Protein AF-F3YVJ8-F1 (afdb_monomer)

Secondary structure (DSSP, 8-state):
-------------TTSPP-HHHHHHHHTT-S-HHHHHHHHHHHHH-HHHHHHHHHHHHHHT---S---HHHHHHHHHHHT-

Sequence (81 aa):
MSKDSVMHTPGASQAACPDEQDLAAYLDGRLPPEERDRFKAHLDQCAACREAVAELGALLGVDLPDAPDEVKGRAKRLRNS

Nearest PDB structures (foldseek):
  3hug-assembly6_F  TM=7.100E-01  e=1.108E-01  Mycobacterium tuberculosis H37Rv
  5wuq-assembly2_D  TM=5.829E-01  e=5.493E-02  Bacillus subtilis subsp. subtilis str. 168
  3hug-assembly6_P  TM=6.271E-01  e=1.342E-01  Mycobacterium tuberculosis H37Rv
  3hug-assembly3_L  TM=5.869E-01  e=1.430E-01  Mycobacterium tuberculosis H37Rv
  7s3h-assembly1_P  TM=3.353E-01  e=9.635E+00  Streptococcus pyogenes serotype M1

pLDDT: mean 73.35, std 17.18, range [38.97, 91.12]

Foldseek 3Di:
DDDDPPPPPCPPDVPDQDDPVLLVCLLVVNDDPVSNVVNVVVCVVDPVSVVVSVVVCVVVVRPPPDPDVVVVVVVVVVVVD

Solvent-accessible surface area (backbone atoms only — not comparable to full-atom values): 5238 Å² total; per-residue (Å²): 141,88,88,80,88,75,83,76,71,84,70,87,51,104,84,59,76,80,53,74,64,58,51,50,29,52,74,70,66,66,47,53,72,73,53,45,51,53,50,50,61,44,44,77,75,30,68,68,56,44,50,51,52,53,53,54,28,64,75,71,67,50,80,66,83,74,66,57,68,70,57,55,54,49,54,56,52,65,76,76,107

Structure (mmCIF, N/CA/C/O backbone):
data_AF-F3YVJ8-F1
#
_entry.id   AF-F3YVJ8-F1
#
loop_
_atom_site.group_PDB
_atom_site.id
_atom_site.type_symbol
_atom_site.label_atom_id
_atom_site.label_alt_id
_atom_site.label_comp_id
_atom_site.label_asym_id
_atom_site.label_entity_id
_atom_site.label_seq_id
_atom_site.pdbx_PDB_ins_code
_atom_site.Cartn_x
_atom_site.Cartn_y
_atom_site.Cartn_z
_atom_site.occupancy
_atom_site.B_iso_or_equiv
_atom_site.auth_seq_id
_atom_site.auth_comp_id
_atom_site.auth_asym_id
_atom_site.auth_atom_id
_atom_site.pdbx_PDB_model_num
ATOM 1 N N . MET A 1 1 ? 12.379 25.589 -19.971 1.00 38.97 1 MET A N 1
ATOM 2 C CA . MET A 1 1 ? 11.318 24.659 -19.541 1.00 38.97 1 MET A CA 1
ATOM 3 C C . MET A 1 1 ? 12.020 23.384 -19.120 1.00 38.97 1 MET A C 1
ATOM 5 O O . MET A 1 1 ? 12.375 22.602 -19.983 1.00 38.97 1 MET A O 1
ATOM 9 N N . SER A 1 2 ? 12.370 23.276 -17.838 1.00 47.97 2 SER A N 1
ATOM 10 C CA . SER A 1 2 ? 13.184 22.181 -17.291 1.00 47.97 2 SER A CA 1
ATOM 11 C C . SER A 1 2 ? 12.428 21.575 -16.119 1.00 47.97 2 SER A C 1
ATOM 13 O O . SER A 1 2 ? 12.412 22.173 -15.043 1.00 47.97 2 SER A O 1
ATOM 15 N N . LYS A 1 3 ? 11.754 20.444 -16.342 1.00 46.31 3 LYS A N 1
ATOM 16 C CA . LYS A 1 3 ? 11.082 19.663 -15.295 1.00 46.31 3 LYS A CA 1
ATOM 17 C C . LYS A 1 3 ? 11.100 18.175 -15.661 1.00 46.31 3 LYS A C 1
ATOM 19 O O . LYS A 1 3 ? 10.056 17.547 -15.693 1.00 46.31 3 LYS A O 1
ATOM 24 N N . ASP A 1 4 ? 12.276 17.619 -15.938 1.00 46.91 4 ASP A N 1
ATOM 25 C CA . ASP A 1 4 ? 12.382 16.206 -16.348 1.00 46.91 4 ASP A CA 1
ATOM 26 C C . ASP A 1 4 ? 13.427 15.419 -15.537 1.00 46.91 4 ASP A C 1
ATOM 28 O O . ASP A 1 4 ? 13.694 14.256 -15.814 1.00 46.91 4 ASP A O 1
ATOM 32 N N . SER A 1 5 ? 13.981 16.010 -14.471 1.00 41.50 5 SER A N 1
ATOM 33 C CA . SER A 1 5 ? 14.775 15.275 -13.477 1.00 41.50 5 SER A CA 1
ATOM 34 C C . SER A 1 5 ? 13.888 14.789 -12.333 1.00 41.50 5 SER A C 1
ATOM 36 O O . SER A 1 5 ? 13.959 15.313 -11.225 1.00 41.50 5 SER A O 1
ATOM 38 N N . VAL A 1 6 ? 13.076 13.762 -12.583 1.00 54.59 6 VAL A N 1
ATOM 39 C CA . VAL A 1 6 ? 12.651 12.854 -11.506 1.00 54.59 6 VAL A CA 1
ATOM 40 C C . VAL A 1 6 ? 13.237 11.487 -11.819 1.00 54.59 6 VAL A C 1
ATOM 42 O O . VAL A 1 6 ? 12.619 10.615 -12.417 1.00 54.59 6 VAL A O 1
ATOM 45 N N . MET A 1 7 ? 14.514 11.370 -11.481 1.00 42.94 7 MET A N 1
ATOM 46 C CA . MET A 1 7 ? 15.270 10.128 -11.465 1.00 42.94 7 MET A CA 1
ATOM 47 C C . MET A 1 7 ? 14.745 9.234 -10.337 1.00 42.94 7 MET A C 1
ATOM 49 O O . MET A 1 7 ? 15.286 9.234 -9.235 1.00 42.94 7 MET A O 1
ATOM 53 N N . HIS A 1 8 ? 13.677 8.484 -10.603 1.00 46.31 8 HIS A N 1
ATOM 54 C CA . HIS A 1 8 ? 13.351 7.320 -9.787 1.00 46.31 8 HIS A CA 1
ATOM 55 C C . HIS A 1 8 ? 14.322 6.217 -10.177 1.00 46.31 8 HIS A C 1
ATOM 57 O O . HIS A 1 8 ? 14.339 5.720 -11.303 1.00 46.31 8 HIS A O 1
ATOM 63 N N . THR A 1 9 ? 15.233 5.939 -9.255 1.00 49.69 9 THR A N 1
ATOM 64 C CA . THR A 1 9 ? 16.211 4.871 -9.406 1.00 49.69 9 THR A CA 1
ATOM 65 C C . THR A 1 9 ? 15.445 3.560 -9.252 1.00 49.69 9 THR A C 1
ATOM 67 O O . THR A 1 9 ? 14.886 3.357 -8.177 1.00 49.69 9 THR A O 1
ATOM 70 N N . PRO A 1 10 ? 15.404 2.672 -10.263 1.00 48.34 10 PRO A N 1
ATOM 71 C CA . PRO A 1 10 ? 14.747 1.382 -10.119 1.00 48.34 10 PRO A CA 1
ATOM 72 C C . PRO A 1 10 ? 15.566 0.547 -9.132 1.00 48.34 10 PRO A C 1
ATOM 74 O O . PRO A 1 10 ? 16.585 -0.056 -9.474 1.00 48.34 10 PRO A O 1
ATOM 77 N N . GLY A 1 11 ? 15.146 0.569 -7.870 1.00 44.78 11 GLY A N 1
ATOM 78 C CA . GLY A 1 11 ? 15.766 -0.148 -6.764 1.00 44.78 11 GLY A CA 1
ATOM 79 C C . GLY A 1 11 ? 15.397 -1.625 -6.780 1.00 44.78 11 GLY A C 1
ATOM 80 O O . GLY A 1 11 ? 14.820 -2.133 -5.827 1.00 44.78 11 GLY A O 1
ATOM 81 N N . ALA A 1 12 ? 15.733 -2.338 -7.856 1.00 57.75 12 ALA A N 1
ATOM 82 C CA . ALA A 1 12 ? 15.659 -3.791 -7.878 1.00 57.75 12 ALA A CA 1
ATOM 83 C C . ALA A 1 12 ? 16.794 -4.371 -7.015 1.00 57.75 12 ALA A C 1
ATOM 85 O O . ALA A 1 12 ? 17.914 -4.585 -7.474 1.00 57.75 12 ALA A O 1
ATOM 86 N N . SER A 1 13 ? 16.513 -4.617 -5.735 1.00 42.88 13 SER A N 1
ATOM 87 C CA . SER A 1 13 ? 17.314 -5.472 -4.852 1.00 42.88 13 SER A CA 1
ATOM 88 C C . SER A 1 13 ? 16.382 -6.096 -3.811 1.00 42.88 13 SER A C 1
ATOM 90 O O . SER A 1 13 ? 15.678 -5.387 -3.104 1.00 42.88 13 SER A O 1
ATOM 92 N N . GLN A 1 14 ? 16.368 -7.428 -3.744 1.00 48.22 14 GLN A N 1
ATOM 93 C CA . GLN A 1 14 ? 15.346 -8.331 -3.172 1.00 48.22 14 GLN A CA 1
ATOM 94 C C . GLN A 1 14 ? 14.993 -8.199 -1.665 1.00 48.22 14 GLN A C 1
ATOM 96 O O . GLN A 1 14 ? 14.401 -9.111 -1.098 1.00 48.22 14 GLN A O 1
ATOM 101 N N . ALA A 1 15 ? 15.302 -7.082 -1.008 1.00 55.09 15 ALA A N 1
ATOM 102 C CA . ALA A 1 15 ? 14.955 -6.799 0.390 1.00 55.09 15 ALA A CA 1
ATOM 103 C C . ALA A 1 15 ? 14.474 -5.354 0.633 1.00 55.09 15 ALA A C 1
ATOM 105 O O . ALA A 1 15 ? 14.188 -4.993 1.774 1.00 55.09 15 ALA A O 1
ATOM 106 N N . ALA A 1 16 ? 14.401 -4.523 -0.410 1.00 72.94 16 ALA A N 1
ATOM 107 C CA . ALA A 1 16 ? 13.946 -3.143 -0.308 1.00 72.94 16 ALA A CA 1
ATOM 108 C C . ALA A 1 16 ? 12.484 -3.032 -0.755 1.00 72.94 16 ALA A C 1
ATOM 110 O O . ALA A 1 16 ? 12.059 -3.684 -1.708 1.00 72.94 16 ALA A O 1
ATOM 111 N N . CYS A 1 17 ? 11.713 -2.237 -0.025 1.00 84.56 17 CYS A N 1
ATOM 112 C CA . CYS A 1 17 ? 10.334 -1.905 -0.352 1.00 84.56 17 CYS A CA 1
ATOM 113 C C . CYS A 1 17 ? 10.200 -1.344 -1.785 1.00 84.56 17 CYS A C 1
ATOM 115 O O . CYS A 1 17 ? 11.141 -0.699 -2.253 1.00 84.56 17 CYS A O 1
ATOM 117 N N . PRO A 1 18 ? 9.045 -1.541 -2.454 1.00 84.50 18 PRO A N 1
ATOM 118 C CA . PRO A 1 18 ? 8.709 -0.846 -3.694 1.00 84.50 18 PRO A CA 1
ATOM 119 C C . PRO A 1 18 ? 8.848 0.666 -3.534 1.00 84.50 18 PRO A C 1
ATOM 121 O O . PRO A 1 18 ? 8.663 1.196 -2.432 1.00 84.50 18 PRO A O 1
ATOM 124 N N . ASP A 1 19 ? 9.160 1.352 -4.628 1.00 84.38 19 ASP A N 1
ATOM 125 C CA . ASP A 1 19 ? 9.275 2.804 -4.605 1.00 84.38 19 ASP A CA 1
ATOM 126 C C . ASP A 1 19 ? 7.901 3.499 -4.581 1.00 84.38 19 ASP A C 1
ATOM 128 O O . ASP A 1 19 ? 6.831 2.880 -4.628 1.00 84.38 19 ASP A O 1
ATOM 132 N N . GLU A 1 20 ? 7.928 4.826 -4.471 1.00 82.94 20 GLU A N 1
ATOM 133 C CA . GLU A 1 20 ? 6.719 5.646 -4.408 1.00 82.94 20 GLU A CA 1
ATOM 134 C C . GLU A 1 20 ? 5.901 5.595 -5.711 1.00 82.94 20 GLU A C 1
ATOM 136 O O . GLU A 1 20 ? 4.679 5.766 -5.674 1.00 82.94 20 GLU A O 1
ATOM 141 N N . GLN A 1 21 ? 6.535 5.334 -6.862 1.00 85.81 21 GLN A N 1
ATOM 142 C CA . GLN A 1 21 ? 5.832 5.235 -8.142 1.00 85.81 21 GLN A CA 1
ATOM 143 C C . GLN A 1 21 ? 5.043 3.936 -8.235 1.00 85.81 21 GLN A C 1
ATOM 145 O O . GLN A 1 21 ? 3.879 3.968 -8.635 1.00 85.81 21 GLN A O 1
ATOM 150 N N . ASP A 1 22 ? 5.648 2.821 -7.831 1.00 88.12 22 ASP A N 1
ATOM 151 C CA . ASP A 1 22 ? 4.988 1.518 -7.769 1.00 88.12 22 ASP A 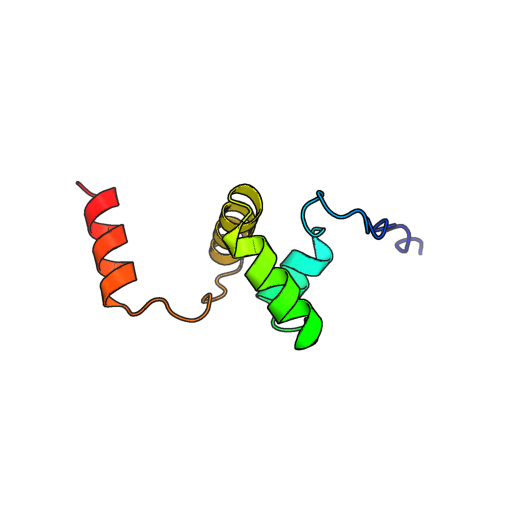CA 1
ATOM 152 C C . ASP A 1 22 ? 3.811 1.555 -6.793 1.00 88.12 22 ASP A C 1
ATOM 154 O O . ASP A 1 22 ? 2.733 1.029 -7.077 1.00 88.12 22 ASP A O 1
ATOM 158 N N . LEU A 1 23 ? 3.990 2.237 -5.660 1.00 87.31 23 LEU A N 1
ATOM 159 C CA . LEU A 1 23 ? 2.950 2.438 -4.658 1.00 87.31 23 LEU A CA 1
ATOM 160 C C . LEU A 1 23 ? 1.765 3.246 -5.211 1.00 87.31 23 LEU A C 1
ATOM 162 O O . LEU A 1 23 ? 0.614 2.824 -5.079 1.00 87.31 23 LEU A O 1
ATOM 166 N N . ALA A 1 24 ? 2.031 4.363 -5.890 1.00 86.88 24 ALA A N 1
ATOM 167 C CA . ALA A 1 24 ? 0.993 5.148 -6.558 1.00 86.88 24 ALA A CA 1
ATOM 168 C C . ALA A 1 24 ? 0.319 4.359 -7.695 1.00 86.88 24 ALA A C 1
ATOM 170 O O . ALA A 1 24 ? -0.904 4.362 -7.820 1.00 86.88 24 ALA A O 1
ATOM 171 N N . ALA A 1 25 ? 1.091 3.625 -8.502 1.00 89.00 25 ALA A N 1
ATOM 172 C CA . ALA A 1 25 ? 0.566 2.785 -9.575 1.00 89.00 25 ALA A CA 1
ATOM 173 C C . ALA A 1 25 ? -0.295 1.628 -9.043 1.00 89.00 25 ALA A C 1
ATOM 175 O O . ALA A 1 25 ? -1.280 1.257 -9.686 1.00 89.00 25 ALA A O 1
ATOM 176 N N . TYR A 1 26 ? 0.044 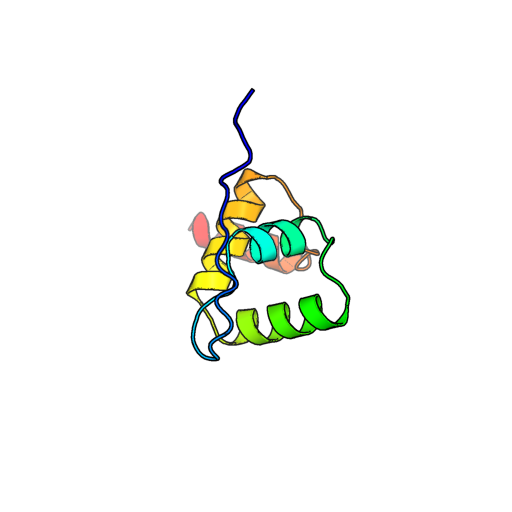1.073 -7.876 1.00 89.50 26 TYR A N 1
ATOM 177 C CA . TYR A 1 26 ? -0.760 0.068 -7.185 1.00 89.50 26 TYR A CA 1
ATOM 178 C C . TYR A 1 26 ? -2.108 0.648 -6.742 1.00 89.50 26 TYR 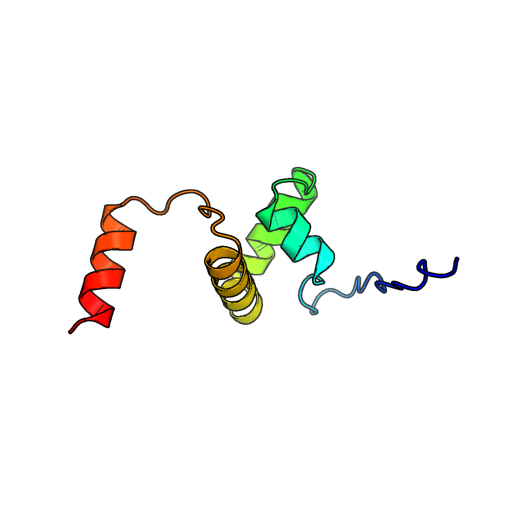A C 1
ATOM 180 O O . TYR A 1 26 ? -3.146 0.052 -7.037 1.00 89.50 26 TYR A O 1
ATOM 188 N N . LEU A 1 27 ? -2.095 1.820 -6.093 1.00 88.44 27 LEU A N 1
ATOM 189 C CA . LEU A 1 27 ? -3.302 2.520 -5.633 1.00 88.44 27 LEU A CA 1
ATOM 190 C C . LEU A 1 27 ? -4.210 2.944 -6.796 1.00 88.44 27 LEU A C 1
ATOM 192 O O . LEU A 1 27 ? -5.423 2.768 -6.723 1.00 88.44 27 LEU A O 1
ATOM 196 N N . ASP A 1 28 ? -3.623 3.409 -7.898 1.00 88.56 28 ASP A N 1
ATOM 197 C CA . ASP A 1 28 ? -4.353 3.798 -9.109 1.00 88.56 28 ASP A CA 1
ATOM 198 C C . ASP A 1 28 ? -4.821 2.594 -9.954 1.00 88.56 28 ASP A C 1
ATOM 200 O O . ASP A 1 28 ? -5.455 2.770 -10.996 1.00 88.56 28 ASP A O 1
ATOM 204 N N . GLY A 1 29 ? -4.469 1.360 -9.572 1.00 89.31 29 GLY A N 1
ATOM 205 C CA . GLY A 1 29 ? -4.795 0.150 -10.334 1.00 89.31 29 GLY A CA 1
ATOM 206 C C . GLY A 1 29 ? -4.083 0.043 -11.690 1.00 89.31 29 GLY A C 1
ATOM 207 O O . GLY A 1 29 ? -4.535 -0.704 -12.559 1.00 89.31 29 GLY A O 1
ATOM 208 N N . ARG A 1 30 ? -2.977 0.774 -11.873 1.00 91.12 30 ARG A N 1
ATOM 209 C CA . ARG A 1 30 ? -2.200 0.871 -13.122 1.00 91.12 30 ARG A CA 1
ATOM 210 C C . ARG A 1 30 ? -1.046 -0.120 -13.224 1.00 91.12 30 ARG A C 1
ATOM 212 O O . ARG A 1 30 ? -0.481 -0.256 -14.305 1.00 91.12 30 ARG A O 1
ATOM 219 N N . LEU A 1 31 ? -0.705 -0.816 -12.140 1.00 88.00 31 LEU A N 1
ATOM 220 C CA . LEU A 1 31 ? 0.291 -1.881 -12.209 1.00 88.00 31 LEU A CA 1
ATOM 221 C C . LEU A 1 31 ? -0.203 -3.040 -13.108 1.00 88.00 31 LEU A C 1
ATOM 223 O O . LEU A 1 31 ? -1.357 -3.472 -12.982 1.00 88.00 31 LEU A O 1
ATOM 227 N N . PRO A 1 32 ? 0.660 -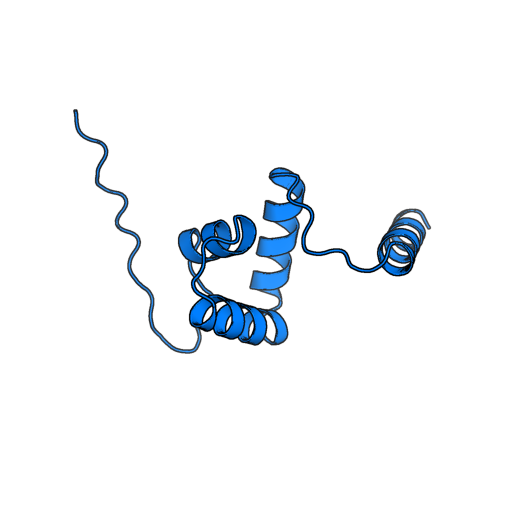3.592 -13.977 1.00 89.19 32 PRO A N 1
ATOM 228 C CA . PRO A 1 32 ? 0.419 -4.847 -14.679 1.00 89.19 32 PRO A CA 1
ATOM 229 C C . PRO A 1 32 ? 0.029 -5.985 -13.719 1.00 89.19 32 PRO A C 1
ATOM 231 O O . PRO A 1 32 ? 0.491 -5.998 -12.576 1.00 89.19 32 PRO A O 1
ATOM 234 N N . PRO A 1 33 ? -0.768 -6.981 -14.152 1.00 85.88 33 PRO A N 1
ATOM 235 C CA . PRO A 1 33 ? -1.216 -8.079 -13.287 1.00 85.88 33 PRO A CA 1
ATOM 236 C C . PRO A 1 33 ? -0.077 -8.782 -12.531 1.00 85.88 33 PRO A C 1
ATOM 238 O O . PRO A 1 33 ? -0.161 -8.966 -11.319 1.00 85.88 33 PRO A O 1
ATOM 241 N N . GLU A 1 34 ? 1.024 -9.085 -13.219 1.00 87.31 34 GLU A N 1
ATOM 242 C CA . GLU A 1 34 ? 2.193 -9.745 -12.625 1.00 87.31 34 GLU A CA 1
ATOM 243 C C . GLU A 1 34 ? 2.899 -8.878 -11.569 1.00 87.31 34 GLU A C 1
ATOM 245 O O . GLU A 1 34 ? 3.401 -9.380 -10.564 1.00 87.31 34 GLU A O 1
ATOM 250 N N . GLU A 1 35 ? 2.942 -7.561 -11.774 1.00 87.31 35 GLU A N 1
ATOM 251 C CA . GLU A 1 35 ? 3.507 -6.607 -10.815 1.00 87.31 35 GLU A CA 1
ATOM 252 C C . GLU A 1 35 ? 2.597 -6.414 -9.610 1.00 87.31 35 GLU A C 1
ATOM 254 O O . GLU A 1 35 ? 3.078 -6.392 -8.479 1.00 87.31 35 GLU A O 1
ATOM 259 N N . ARG A 1 36 ? 1.278 -6.371 -9.826 1.00 88.94 36 ARG A N 1
ATOM 260 C CA . ARG A 1 36 ? 0.291 -6.308 -8.741 1.00 88.94 36 ARG A CA 1
ATOM 261 C C . ARG A 1 36 ? 0.400 -7.500 -7.809 1.00 88.94 36 ARG A C 1
ATOM 263 O O . ARG A 1 36 ? 0.322 -7.319 -6.598 1.00 88.94 36 ARG A O 1
ATOM 270 N N . ASP A 1 37 ? 0.568 -8.701 -8.347 1.00 89.25 37 ASP A N 1
ATOM 271 C CA . ASP A 1 37 ? 0.658 -9.903 -7.520 1.00 89.25 37 ASP A CA 1
ATOM 272 C C . ASP A 1 37 ? 1.986 -9.969 -6.753 1.00 89.25 37 ASP A C 1
ATOM 274 O O . ASP A 1 37 ? 1.989 -10.311 -5.569 1.00 89.25 37 ASP A O 1
ATOM 278 N N . ARG A 1 38 ? 3.097 -9.519 -7.358 1.00 88.31 38 ARG A N 1
ATOM 279 C CA . ARG A 1 38 ? 4.365 -9.311 -6.634 1.00 88.31 38 ARG A CA 1
ATOM 280 C C . ARG A 1 38 ? 4.224 -8.275 -5.517 1.00 88.31 38 ARG A C 1
ATOM 282 O O . ARG A 1 38 ? 4.711 -8.50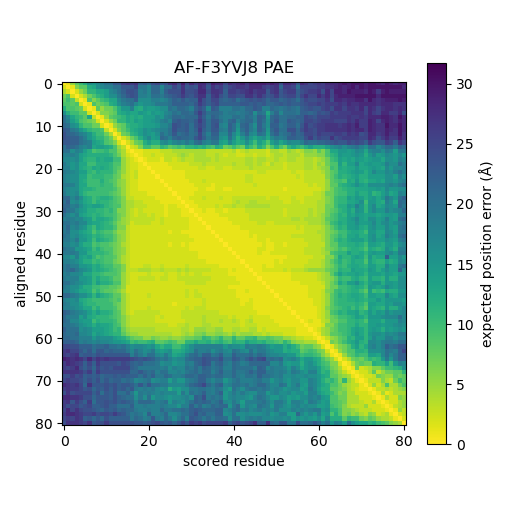2 -4.410 1.00 88.31 38 ARG A O 1
ATOM 289 N N . PHE A 1 39 ? 3.529 -7.172 -5.785 1.00 90.12 39 PHE A N 1
ATOM 290 C CA . PHE A 1 39 ? 3.287 -6.114 -4.808 1.00 90.12 39 PHE A CA 1
ATOM 291 C C . PHE A 1 39 ? 2.439 -6.621 -3.635 1.00 90.12 39 PHE A C 1
ATOM 293 O O . PHE A 1 39 ? 2.792 -6.398 -2.481 1.00 90.12 39 PHE A O 1
ATOM 300 N N . LYS A 1 40 ? 1.372 -7.387 -3.898 1.00 90.00 40 LYS A N 1
ATOM 301 C CA . LYS A 1 40 ? 0.568 -8.040 -2.847 1.00 90.00 40 LYS A CA 1
ATOM 302 C C . LYS A 1 40 ? 1.400 -8.999 -1.995 1.00 90.00 40 LYS A C 1
ATOM 304 O O . LYS A 1 40 ? 1.363 -8.902 -0.775 1.00 90.00 40 LYS A O 1
ATOM 309 N N . ALA A 1 41 ? 2.202 -9.860 -2.622 1.00 90.12 41 ALA A N 1
ATOM 310 C CA . ALA A 1 41 ? 3.073 -10.787 -1.898 1.00 90.12 41 ALA A CA 1
ATOM 311 C C . ALA A 1 41 ? 4.102 -10.058 -1.010 1.00 90.12 41 ALA A C 1
ATOM 313 O O . ALA A 1 41 ? 4.475 -10.557 0.056 1.00 90.12 41 ALA A O 1
ATOM 314 N N . HIS A 1 42 ? 4.549 -8.869 -1.429 1.00 89.50 42 HIS A N 1
ATOM 315 C CA . HIS A 1 42 ? 5.371 -7.988 -0.603 1.00 89.50 42 HIS A CA 1
ATOM 316 C C . HIS A 1 42 ? 4.570 -7.378 0.557 1.00 89.50 42 HIS A C 1
ATOM 318 O O . HIS A 1 42 ? 5.041 -7.393 1.695 1.00 89.50 42 HIS A O 1
ATOM 324 N N . LEU A 1 43 ? 3.349 -6.890 0.304 1.00 90.25 43 LEU A N 1
ATOM 325 C CA . LEU A 1 43 ? 2.461 -6.364 1.346 1.00 90.25 43 LEU A CA 1
ATOM 326 C C . LEU A 1 43 ? 2.139 -7.400 2.420 1.00 90.25 43 LEU A C 1
ATOM 328 O O . LEU A 1 43 ? 1.975 -7.011 3.570 1.00 90.25 43 LEU A O 1
ATOM 332 N N . ASP A 1 44 ? 2.108 -8.693 2.105 1.00 89.38 44 ASP A N 1
ATOM 333 C CA . ASP A 1 44 ? 1.918 -9.748 3.110 1.00 89.38 44 ASP A CA 1
ATOM 334 C C . ASP A 1 44 ? 3.097 -9.835 4.096 1.00 89.38 44 ASP A C 1
ATOM 336 O O . ASP A 1 44 ? 2.920 -10.137 5.279 1.00 89.38 44 ASP A O 1
ATOM 340 N N . GLN A 1 45 ? 4.303 -9.477 3.652 1.00 88.12 45 GLN A N 1
ATOM 341 C CA . GLN A 1 45 ? 5.546 -9.640 4.413 1.00 88.12 45 GLN A CA 1
ATOM 342 C C . GLN A 1 45 ? 6.102 -8.323 4.980 1.00 88.12 45 GLN A C 1
ATOM 344 O O . GLN A 1 45 ? 6.894 -8.352 5.920 1.00 88.12 45 GLN A O 1
ATOM 349 N N . CYS A 1 46 ? 5.664 -7.167 4.472 1.00 90.75 46 CYS A N 1
ATOM 350 C CA . CYS A 1 46 ? 6.208 -5.860 4.835 1.00 90.75 46 CYS A CA 1
ATOM 351 C C . CYS A 1 46 ? 5.167 -4.959 5.514 1.00 90.75 46 CYS A C 1
ATOM 353 O O . CYS A 1 46 ? 4.269 -4.410 4.875 1.00 90.75 46 CYS A O 1
ATOM 355 N N . ALA A 1 47 ? 5.311 -4.758 6.829 1.00 87.56 47 ALA A N 1
ATOM 356 C CA . ALA A 1 47 ? 4.428 -3.879 7.599 1.00 87.56 47 ALA A CA 1
ATOM 357 C C . ALA A 1 47 ? 4.522 -2.404 7.176 1.00 87.56 47 ALA A C 1
ATOM 359 O O . ALA A 1 47 ? 3.489 -1.747 7.088 1.00 87.56 47 ALA A O 1
ATOM 360 N N . ALA A 1 48 ? 5.726 -1.917 6.859 1.00 86.69 48 ALA A N 1
ATOM 361 C CA . ALA A 1 48 ? 5.944 -0.533 6.442 1.00 86.69 48 ALA A CA 1
ATOM 362 C C . ALA A 1 48 ? 5.205 -0.205 5.135 1.00 86.69 48 ALA A C 1
ATOM 364 O O . ALA A 1 48 ? 4.563 0.834 5.026 1.00 86.69 48 ALA A O 1
ATOM 365 N N . CYS A 1 49 ? 5.210 -1.122 4.163 1.00 90.25 49 CYS A N 1
ATOM 366 C CA . CYS A 1 49 ? 4.459 -0.924 2.924 1.00 90.25 49 CYS A CA 1
ATOM 367 C C . CYS A 1 49 ? 2.947 -0.984 3.135 1.00 90.25 49 CYS A C 1
ATOM 369 O O . CYS A 1 49 ? 2.226 -0.233 2.486 1.00 90.25 49 CYS A O 1
ATOM 371 N N . ARG A 1 50 ? 2.449 -1.825 4.052 1.00 89.62 50 ARG A N 1
ATOM 372 C CA . ARG A 1 50 ? 1.019 -1.817 4.409 1.00 89.62 50 ARG A CA 1
ATOM 373 C C . ARG A 1 50 ? 0.596 -0.482 5.012 1.00 89.62 50 ARG A C 1
ATOM 375 O O . ARG A 1 50 ? -0.470 0.017 4.668 1.00 89.62 50 ARG A O 1
ATOM 382 N N . GLU A 1 51 ? 1.422 0.079 5.890 1.00 88.69 51 GLU A N 1
ATOM 383 C CA . GLU A 1 51 ? 1.175 1.387 6.499 1.00 88.69 51 GLU A CA 1
ATOM 384 C C . GLU A 1 51 ? 1.188 2.499 5.446 1.00 88.69 51 GLU A C 1
ATOM 386 O O . GLU A 1 51 ? 0.216 3.242 5.353 1.00 88.69 51 GLU A O 1
ATOM 391 N N . ALA A 1 52 ? 2.198 2.528 4.572 1.00 88.62 52 ALA A N 1
ATOM 392 C CA . ALA A 1 52 ? 2.290 3.511 3.493 1.00 88.62 52 ALA A CA 1
ATOM 393 C C . ALA A 1 52 ? 1.099 3.438 2.516 1.00 88.62 52 ALA A C 1
ATOM 395 O O . ALA A 1 52 ? 0.526 4.465 2.157 1.00 88.62 52 ALA A O 1
ATOM 396 N N . VAL A 1 53 ? 0.674 2.228 2.124 1.00 89.94 53 VAL A N 1
ATOM 397 C CA . VAL A 1 53 ? -0.535 2.013 1.305 1.00 89.94 53 VAL A CA 1
ATOM 398 C C . VAL A 1 53 ? -1.783 2.541 2.012 1.00 89.94 53 VAL A C 1
ATOM 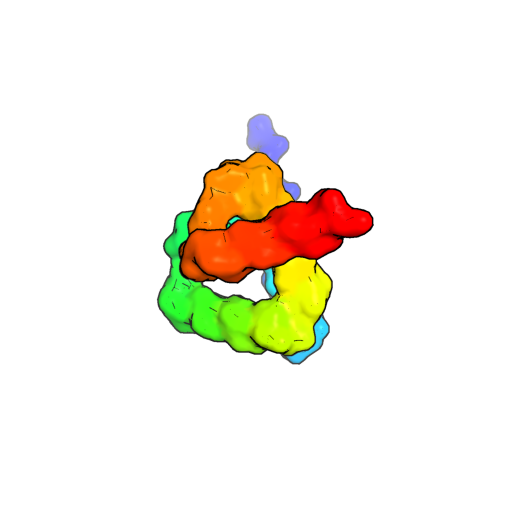400 O O . VAL A 1 53 ? -2.614 3.190 1.380 1.00 89.94 53 VAL A O 1
ATOM 403 N N . ALA A 1 54 ? -1.940 2.253 3.306 1.00 86.94 54 ALA A N 1
ATOM 404 C CA . ALA A 1 54 ? -3.109 2.676 4.070 1.00 86.94 54 ALA A CA 1
ATOM 405 C C . ALA A 1 54 ? -3.151 4.200 4.268 1.00 86.94 54 ALA A C 1
ATOM 407 O O . ALA A 1 54 ? -4.214 4.803 4.121 1.00 86.94 54 ALA A O 1
ATOM 408 N N . GLU A 1 55 ? -2.009 4.819 4.571 1.00 88.06 55 GLU A N 1
ATOM 409 C CA . GLU A 1 55 ? -1.879 6.265 4.761 1.00 88.06 55 GLU A CA 1
ATOM 410 C C . GLU A 1 55 ? -2.163 7.023 3.463 1.00 88.06 55 GLU A C 1
ATOM 412 O O . GLU A 1 55 ? -3.058 7.870 3.418 1.00 88.06 55 GLU A O 1
ATOM 417 N N . LEU A 1 56 ? -1.464 6.671 2.381 1.00 86.25 56 LEU A N 1
ATOM 418 C CA . LEU A 1 56 ? -1.678 7.299 1.078 1.00 86.25 56 LEU A CA 1
ATOM 419 C C . LEU A 1 56 ? -3.086 7.028 0.553 1.00 86.25 56 LEU A C 1
ATOM 421 O O . LEU A 1 56 ? -3.720 7.928 0.004 1.00 86.25 56 LEU A O 1
ATOM 425 N N . GLY A 1 57 ? -3.608 5.819 0.770 1.00 85.81 57 GLY A N 1
ATOM 426 C CA . GLY A 1 57 ? -4.964 5.469 0.377 1.00 85.81 57 GLY A CA 1
ATOM 427 C C . GLY A 1 57 ? -6.021 6.333 1.068 1.00 85.81 57 GLY A C 1
ATOM 428 O O . GLY A 1 57 ? -6.937 6.841 0.417 1.00 85.81 57 GLY A O 1
ATOM 429 N N . ALA A 1 58 ? -5.851 6.581 2.370 1.00 83.06 58 ALA A N 1
ATOM 430 C CA . ALA A 1 58 ? -6.732 7.451 3.142 1.00 83.06 58 ALA A CA 1
ATOM 431 C C . ALA A 1 58 ? -6.678 8.916 2.678 1.00 83.06 58 ALA A C 1
ATOM 433 O O . ALA A 1 58 ? -7.717 9.575 2.634 1.00 83.06 58 ALA A O 1
ATOM 434 N N . LEU A 1 59 ? -5.494 9.424 2.317 1.00 84.50 59 LEU A N 1
ATOM 435 C CA . LEU A 1 59 ? -5.321 10.795 1.819 1.00 84.50 59 LEU A CA 1
ATOM 436 C C . LEU A 1 59 ? -5.923 10.996 0.424 1.00 84.50 59 LEU A C 1
ATOM 438 O O . LEU A 1 59 ? -6.516 12.039 0.153 1.00 84.50 59 LEU A O 1
ATOM 442 N N . LEU A 1 60 ? -5.775 10.004 -0.454 1.00 82.00 60 LEU A N 1
ATOM 443 C CA . LEU A 1 60 ? -6.268 10.058 -1.831 1.00 82.00 60 LEU A CA 1
ATOM 444 C C . LEU A 1 60 ? -7.762 9.718 -1.948 1.00 82.00 60 LEU A C 1
ATOM 446 O O . LEU A 1 60 ? -8.351 9.927 -3.006 1.00 82.00 60 LEU A O 1
ATOM 450 N N . GLY A 1 61 ? -8.383 9.201 -0.883 1.00 79.44 61 GLY A N 1
ATOM 451 C CA . GLY A 1 61 ? -9.776 8.752 -0.914 1.00 79.44 61 GLY A CA 1
ATOM 452 C C . GLY A 1 61 ? -9.996 7.555 -1.842 1.00 79.44 61 GLY A C 1
ATOM 453 O O . GLY A 1 61 ? -11.115 7.339 -2.304 1.00 79.44 61 GLY A O 1
ATOM 454 N N . VAL A 1 62 ? -8.939 6.791 -2.140 1.00 72.81 62 VAL A N 1
ATOM 455 C CA . VAL A 1 62 ? -9.061 5.530 -2.873 1.00 72.81 62 VAL A CA 1
ATOM 456 C C . VAL A 1 62 ? -9.632 4.481 -1.928 1.00 72.81 62 VAL A C 1
ATOM 458 O O . VAL A 1 62 ? -9.030 4.142 -0.907 1.00 72.81 62 VAL A O 1
ATOM 461 N N . ASP A 1 63 ? -10.809 3.957 -2.269 1.00 60.53 63 ASP A N 1
ATOM 462 C CA . ASP A 1 63 ? -11.329 2.750 -1.635 1.00 60.53 63 ASP A CA 1
ATOM 463 C C . ASP A 1 63 ? -10.418 1.587 -2.049 1.00 60.53 63 ASP A C 1
ATOM 465 O O . ASP A 1 63 ? -10.544 1.004 -3.128 1.00 60.53 63 ASP A O 1
ATOM 469 N N . LEU A 1 64 ? -9.435 1.278 -1.196 1.00 57.56 64 LEU A N 1
ATOM 470 C CA . LEU A 1 64 ? -8.741 -0.006 -1.228 1.00 57.56 64 LEU A CA 1
ATOM 471 C C . LEU A 1 64 ? -9.813 -1.103 -1.280 1.00 57.56 64 LEU A C 1
ATOM 473 O O . LEU A 1 64 ? -10.753 -1.021 -0.484 1.00 57.56 64 LEU A O 1
ATOM 477 N N . PRO A 1 65 ? -9.697 -2.091 -2.195 1.00 50.06 65 PRO A N 1
ATOM 478 C CA . PRO A 1 65 ? -10.768 -3.037 -2.485 1.00 50.06 65 PRO A CA 1
ATOM 479 C C . PRO A 1 65 ? -11.335 -3.588 -1.184 1.00 50.06 65 PRO A C 1
ATOM 481 O O . PRO A 1 65 ? -10.600 -4.139 -0.361 1.00 50.06 65 PRO A O 1
ATOM 484 N N . ASP A 1 66 ? -12.628 -3.322 -1.007 1.00 45.78 66 ASP A N 1
A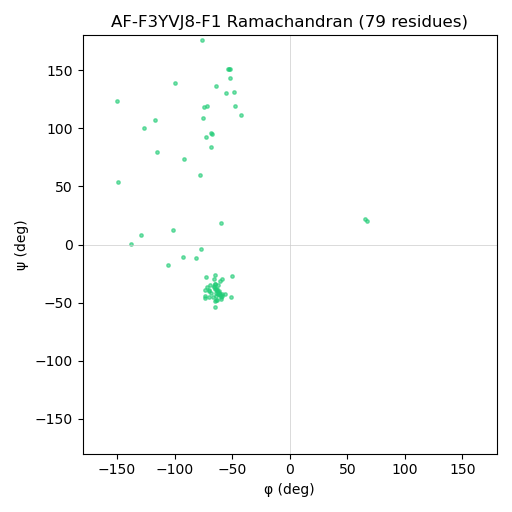TOM 485 C CA . ASP A 1 66 ? -13.353 -3.382 0.250 1.00 45.78 66 ASP A CA 1
ATOM 486 C C . ASP A 1 66 ? -12.985 -4.604 1.092 1.00 45.78 66 ASP A C 1
ATOM 488 O O . ASP A 1 66 ? -13.377 -5.738 0.806 1.00 45.78 66 ASP A O 1
ATOM 492 N N . ALA A 1 67 ? -12.312 -4.362 2.220 1.00 54.72 67 ALA A N 1
ATOM 493 C CA . ALA A 1 67 ? -12.580 -5.199 3.377 1.00 54.72 67 ALA A CA 1
ATOM 494 C C . ALA A 1 67 ? -14.094 -5.103 3.637 1.00 54.72 67 ALA A C 1
ATOM 496 O O . ALA A 1 67 ? -14.600 -3.976 3.670 1.00 54.72 67 ALA A O 1
ATOM 497 N N . PRO A 1 68 ? -14.816 -6.228 3.812 1.00 55.12 68 PRO A N 1
ATOM 498 C CA . PRO A 1 68 ? -16.263 -6.197 3.987 1.00 55.12 68 PRO A CA 1
ATOM 499 C C . PRO A 1 68 ? -16.625 -5.211 5.096 1.00 55.12 68 PRO A C 1
ATOM 501 O O . PRO A 1 68 ? -15.899 -5.108 6.090 1.00 55.12 68 PRO A O 1
ATOM 504 N N . ASP A 1 69 ? -17.733 -4.487 4.940 1.00 55.41 69 ASP A N 1
ATOM 505 C CA . ASP A 1 69 ? -18.160 -3.422 5.863 1.00 55.41 69 ASP A CA 1
ATOM 506 C C . ASP A 1 69 ? -18.159 -3.857 7.338 1.00 55.41 69 ASP A C 1
ATOM 508 O O . ASP A 1 69 ? -17.926 -3.059 8.249 1.00 55.41 69 ASP A O 1
ATOM 512 N N . GLU A 1 70 ? -18.338 -5.155 7.582 1.00 58.47 70 GLU A N 1
ATOM 513 C CA . GLU A 1 70 ? -18.208 -5.806 8.884 1.00 58.47 70 GLU A CA 1
ATOM 514 C C . GLU A 1 70 ? -16.834 -5.575 9.544 1.00 58.47 70 GLU A C 1
ATOM 516 O O . GLU A 1 70 ? -16.747 -5.271 10.741 1.00 58.47 70 GLU A O 1
ATOM 521 N N . VAL A 1 71 ? -15.755 -5.664 8.763 1.00 68.81 71 VAL A N 1
ATOM 522 C CA . VAL A 1 71 ? -14.365 -5.449 9.189 1.00 68.81 71 VAL A CA 1
ATOM 523 C C . VAL A 1 71 ? -14.103 -3.960 9.422 1.00 68.81 71 VAL A C 1
ATOM 525 O O . VAL A 1 71 ? -13.586 -3.596 10.485 1.00 68.81 71 VAL A O 1
ATOM 528 N N . LYS A 1 72 ? -14.539 -3.085 8.502 1.00 61.28 72 LYS A N 1
ATOM 529 C CA . LYS A 1 72 ? -14.442 -1.617 8.651 1.00 61.28 72 LYS A CA 1
ATOM 530 C C . LYS A 1 72 ? -15.185 -1.140 9.916 1.00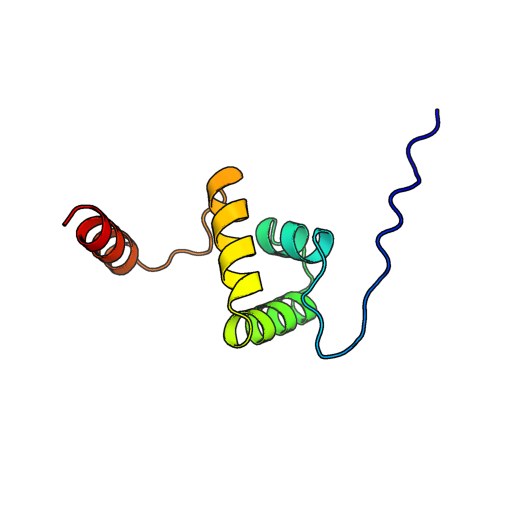 61.28 72 LYS A C 1
ATOM 532 O O . LYS A 1 72 ? -14.646 -0.371 10.720 1.00 61.28 72 LYS A O 1
ATOM 537 N N . GLY A 1 73 ? -16.395 -1.654 10.154 1.00 62.06 73 GLY A N 1
ATOM 538 C CA . GLY A 1 73 ? -17.221 -1.340 11.323 1.00 62.06 73 GLY A CA 1
ATOM 539 C C . GLY A 1 73 ? -16.618 -1.821 12.645 1.00 62.06 73 GLY A C 1
ATOM 540 O O . GLY A 1 73 ? -16.696 -1.118 13.657 1.00 62.06 73 GLY A O 1
ATOM 541 N N . ARG A 1 74 ? -15.962 -2.988 12.648 1.00 64.94 74 ARG A N 1
ATOM 542 C CA . ARG A 1 74 ? -15.243 -3.505 13.822 1.00 64.94 74 ARG A CA 1
ATOM 543 C C . ARG A 1 74 ? -14.035 -2.637 14.181 1.00 64.94 74 ARG A C 1
ATOM 545 O O . ARG A 1 74 ? -13.887 -2.291 15.352 1.00 64.94 74 ARG A O 1
ATOM 552 N N . ALA A 1 75 ? -13.226 -2.234 13.200 1.00 66.81 75 ALA A N 1
ATOM 553 C CA . ALA A 1 75 ? -12.073 -1.357 13.423 1.00 66.81 75 ALA A CA 1
ATOM 554 C C . ALA A 1 75 ? -12.486 0.012 13.997 1.00 66.81 75 ALA A C 1
ATOM 556 O O . ALA A 1 75 ? -11.879 0.509 14.946 1.00 66.81 75 ALA A O 1
ATOM 557 N N . LYS A 1 76 ? -13.580 0.594 13.487 1.00 62.28 76 LYS A N 1
ATOM 558 C CA . LYS A 1 76 ? -14.111 1.882 13.964 1.00 62.28 76 LYS A CA 1
ATOM 559 C C . LYS A 1 76 ? -14.556 1.838 15.431 1.00 62.28 76 LYS A C 1
ATOM 561 O O . LYS A 1 76 ? -14.377 2.821 16.143 1.00 62.28 76 LYS A O 1
ATOM 566 N N . ARG A 1 77 ? -15.105 0.706 15.891 1.00 67.75 77 ARG A N 1
ATOM 567 C CA . ARG A 1 77 ? -15.492 0.508 17.299 1.00 67.75 77 ARG A CA 1
ATOM 568 C C . ARG A 1 77 ? -14.283 0.401 18.228 1.00 67.75 77 ARG A C 1
ATOM 570 O O . ARG A 1 77 ? -14.309 1.007 19.290 1.00 67.75 77 ARG A O 1
ATOM 577 N N . LEU A 1 78 ? -13.223 -0.294 17.809 1.00 69.75 78 LEU A N 1
ATOM 578 C CA . LEU A 1 78 ? -11.990 -0.426 18.598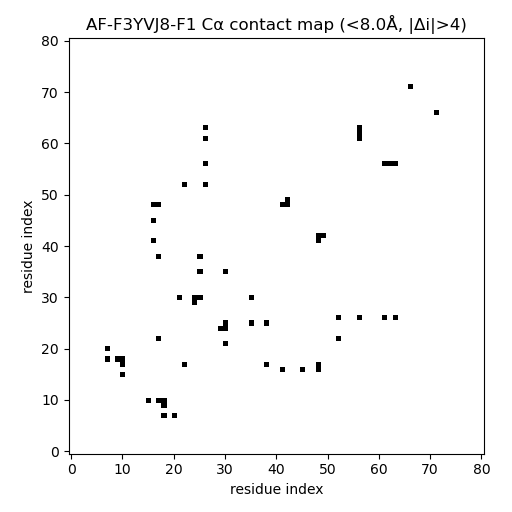 1.00 69.75 78 LEU A CA 1
ATOM 579 C C . LEU A 1 78 ? -11.254 0.906 18.789 1.00 69.75 78 LEU A C 1
ATOM 581 O O . LEU A 1 78 ? -10.674 1.125 19.840 1.00 69.75 78 LEU A O 1
ATOM 585 N N . ARG A 1 79 ? -11.296 1.804 17.797 1.00 68.19 79 ARG A N 1
ATOM 586 C CA . ARG A 1 79 ? -10.672 3.135 17.896 1.00 68.19 79 ARG A CA 1
ATOM 587 C C . ARG A 1 79 ? -11.419 4.103 18.826 1.00 68.19 79 ARG A C 1
ATOM 589 O O . ARG A 1 79 ? -10.808 5.025 19.346 1.00 68.19 79 ARG A O 1
ATOM 596 N N . ASN A 1 80 ? -12.732 3.932 18.978 1.00 61.31 80 ASN A N 1
ATOM 597 C CA . ASN A 1 80 ? -13.595 4.812 19.779 1.00 61.31 80 ASN A CA 1
ATOM 598 C C . ASN A 1 80 ? -13.932 4.222 21.167 1.00 61.31 80 ASN A C 1
ATOM 600 O O . ASN A 1 80 ? -14.873 4.700 21.801 1.00 61.31 80 ASN A O 1
ATOM 604 N N . SER A 1 81 ? -13.231 3.163 21.589 1.00 52.56 81 SER A N 1
ATOM 605 C CA . SER A 1 81 ? -13.337 2.550 22.923 1.00 52.56 81 SER A CA 1
ATOM 606 C C . SER A 1 81 ? -12.147 2.968 23.776 1.00 52.56 81 SER A C 1
ATOM 608 O O . SER A 1 81 ? -12.358 3.180 24.987 1.00 52.56 81 SER A O 1
#

InterPro domains:
  IPR027383 Putative zinc-finger [PF13490] (22-50)
  IPR041916 Anti-sigma factor, zinc-finger domain superfamily [G3DSA:1.10.10.1320] (14-73)

Mean predicted aligned error: 11.75 Å

Radius of gyration: 15.45 Å; Cα contacts (8 Å, |Δi|>4): 31; chains: 1; bounding box: 36×35×42 Å

Organism: NCBI:txid690850